Protein AF-A0A7U6QI96-F1 (afdb_monomer)

Structure (mmCIF, N/CA/C/O backbone):
data_AF-A0A7U6QI96-F1
#
_entry.id   AF-A0A7U6QI96-F1
#
loop_
_atom_site.group_PDB
_atom_site.id
_atom_site.type_symbol
_atom_site.label_atom_id
_atom_site.label_alt_id
_atom_site.label_comp_id
_atom_site.label_asym_id
_atom_site.label_entity_id
_atom_site.label_seq_id
_atom_site.pdbx_PDB_ins_code
_atom_site.Cartn_x
_atom_site.Cartn_y
_atom_site.Cartn_z
_atom_site.occupancy
_atom_site.B_iso_or_equiv
_atom_site.auth_seq_id
_atom_site.auth_comp_id
_atom_site.auth_asym_id
_atom_site.auth_atom_id
_atom_site.pdbx_PDB_model_num
ATOM 1 N N . MET A 1 1 ? -18.061 -2.860 4.951 1.00 76.62 1 MET A N 1
ATOM 2 C CA . MET A 1 1 ? -16.866 -3.395 4.221 1.00 76.62 1 MET A CA 1
ATOM 3 C C . MET A 1 1 ? -15.807 -3.778 5.256 1.00 76.62 1 MET A C 1
ATOM 5 O O . MET A 1 1 ? -15.801 -3.154 6.308 1.00 76.62 1 MET A O 1
ATOM 9 N N . LYS A 1 2 ? -14.919 -4.761 5.024 1.00 84.88 2 LYS A N 1
ATOM 10 C CA . LYS A 1 2 ? -13.857 -5.058 6.012 1.00 84.88 2 LYS A CA 1
ATOM 11 C C . LYS A 1 2 ? -12.701 -4.065 5.880 1.00 84.88 2 LYS A C 1
ATOM 13 O O . LYS A 1 2 ? -12.339 -3.678 4.767 1.00 84.88 2 LYS A O 1
ATOM 18 N N . LEU A 1 3 ? -12.150 -3.654 7.018 1.00 89.56 3 LEU A N 1
ATOM 19 C CA . LEU A 1 3 ? -10.964 -2.811 7.091 1.00 89.56 3 LEU A CA 1
ATOM 20 C C . LEU A 1 3 ? -9.710 -3.694 7.093 1.00 89.56 3 LEU A C 1
ATOM 22 O O . LEU A 1 3 ? -9.657 -4.716 7.776 1.00 89.56 3 LEU A O 1
ATOM 26 N N . TYR A 1 4 ? -8.698 -3.290 6.335 1.00 89.25 4 TYR A N 1
ATOM 27 C CA . TYR A 1 4 ? -7.410 -3.970 6.261 1.00 89.25 4 TYR A CA 1
ATOM 28 C C . TYR A 1 4 ? -6.275 -2.995 6.533 1.00 89.25 4 TYR A C 1
ATOM 30 O O . TYR A 1 4 ? -6.341 -1.825 6.153 1.00 89.25 4 TYR A O 1
ATOM 38 N N . CYS A 1 5 ? -5.209 -3.508 7.143 1.00 87.94 5 CYS A N 1
ATOM 39 C CA . CYS A 1 5 ? -3.928 -2.826 7.263 1.00 87.94 5 CYS A CA 1
ATOM 40 C C . CYS A 1 5 ? -2.857 -3.631 6.526 1.00 87.94 5 CYS A C 1
ATOM 42 O O . CYS A 1 5 ? -2.754 -4.849 6.688 1.00 87.94 5 CYS A O 1
ATOM 44 N N . CYS A 1 6 ? -2.054 -2.963 5.701 1.00 86.31 6 CYS A N 1
ATOM 45 C CA . CYS A 1 6 ? -0.908 -3.605 5.076 1.00 86.31 6 CYS A CA 1
ATOM 46 C C . CYS A 1 6 ? 0.262 -3.712 6.054 1.00 86.31 6 CYS A C 1
ATOM 48 O O . CYS A 1 6 ? 0.737 -2.700 6.563 1.00 86.31 6 CYS A O 1
ATOM 50 N N . SER A 1 7 ? 0.803 -4.921 6.206 1.00 81.44 7 SER A N 1
ATOM 51 C CA . SER A 1 7 ? 1.944 -5.178 7.083 1.00 81.44 7 SER A CA 1
ATOM 52 C C . SER A 1 7 ? 3.267 -4.563 6.610 1.00 81.44 7 SER A C 1
ATOM 54 O O . SER A 1 7 ? 4.222 -4.517 7.371 1.00 81.44 7 SER A O 1
ATOM 56 N N . SER A 1 8 ? 3.364 -4.130 5.350 1.00 78.06 8 SER A N 1
ATOM 57 C CA . SER A 1 8 ? 4.622 -3.650 4.758 1.00 78.06 8 SER A CA 1
ATOM 58 C C . SER A 1 8 ? 4.686 -2.130 4.608 1.00 78.06 8 SER A C 1
ATOM 60 O O . SER A 1 8 ? 5.757 -1.549 4.758 1.00 78.06 8 SER A O 1
ATOM 62 N N . CYS A 1 9 ? 3.568 -1.474 4.283 1.00 79.75 9 CYS A N 1
ATOM 63 C CA . CYS A 1 9 ? 3.518 -0.017 4.088 1.00 79.75 9 CYS A CA 1
ATOM 64 C C . CYS A 1 9 ? 2.615 0.713 5.090 1.00 79.75 9 CYS A C 1
ATOM 66 O O . CYS A 1 9 ? 2.469 1.929 4.987 1.00 79.75 9 CYS A O 1
ATOM 68 N N . ASN A 1 10 ? 1.996 -0.011 6.030 1.00 81.44 10 ASN A N 1
ATOM 69 C CA . ASN A 1 10 ? 1.061 0.519 7.027 1.00 81.44 10 ASN A CA 1
ATOM 70 C C . ASN A 1 10 ? -0.108 1.312 6.424 1.00 81.44 10 ASN A C 1
ATOM 72 O O . ASN A 1 10 ? -0.686 2.172 7.085 1.00 81.44 10 ASN A O 1
ATOM 76 N N . HIS A 1 11 ? -0.457 1.047 5.162 1.00 85.25 11 HIS A N 1
ATOM 77 C CA . HIS A 1 11 ? -1.612 1.657 4.519 1.00 85.25 11 HIS A CA 1
ATOM 78 C C . HIS A 1 11 ? -2.903 0.958 4.963 1.00 85.25 11 HIS A C 1
ATOM 80 O O . HIS A 1 11 ? -2.957 -0.274 5.004 1.00 85.25 11 HIS A O 1
ATOM 86 N N . TRP A 1 12 ? -3.932 1.749 5.275 1.00 87.81 12 TRP A N 1
ATOM 87 C CA . TRP A 1 12 ? -5.236 1.283 5.756 1.00 87.81 12 TRP A CA 1
ATOM 88 C C . TRP A 1 12 ? -6.294 1.519 4.686 1.00 87.81 12 TRP A C 1
ATOM 90 O O . TRP A 1 12 ? -6.432 2.644 4.205 1.00 87.81 12 TRP A O 1
ATOM 100 N N . PHE A 1 13 ? -7.046 0.484 4.320 1.00 87.19 13 PHE A N 1
ATOM 101 C CA . PHE A 1 13 ? -8.025 0.568 3.234 1.00 87.19 13 PHE A CA 1
ATOM 102 C C . PHE A 1 13 ? -9.154 -0.463 3.372 1.00 87.19 13 PHE A C 1
ATOM 104 O O . PHE A 1 13 ? -9.088 -1.371 4.203 1.00 87.19 13 PHE A O 1
ATOM 111 N N . SER A 1 14 ? -10.215 -0.298 2.576 1.00 88.38 14 SER A N 1
ATOM 112 C CA . SER A 1 14 ? -11.304 -1.269 2.453 1.00 88.38 14 SER A CA 1
ATOM 113 C C . SER A 1 14 ? -10.967 -2.338 1.428 1.00 88.38 14 SER A C 1
ATOM 115 O O . SER A 1 14 ? -10.541 -2.023 0.322 1.00 88.38 14 SER A O 1
ATOM 117 N N . GLY A 1 15 ? -11.230 -3.594 1.771 1.00 77.31 15 GLY A N 1
ATOM 118 C CA . GLY A 1 15 ? -11.039 -4.717 0.859 1.00 77.31 15 GLY A CA 1
ATOM 119 C C . GLY A 1 15 ? -12.166 -5.735 0.954 1.00 77.31 15 GLY A C 1
ATOM 120 O O . GLY A 1 15 ? -12.972 -5.733 1.895 1.00 77.31 15 GLY A O 1
ATOM 121 N N . GLU A 1 16 ? -12.220 -6.625 -0.031 1.00 76.69 16 GLU A N 1
ATOM 122 C CA . GLU A 1 16 ? -13.003 -7.854 0.079 1.00 76.69 16 GLU A CA 1
ATOM 123 C C . GLU A 1 16 ? -12.202 -8.935 0.811 1.00 76.69 16 GLU A C 1
ATOM 125 O O . GLU A 1 16 ? -10.978 -8.986 0.738 1.00 76.69 16 GLU A O 1
ATOM 130 N N . GLU A 1 17 ? -12.891 -9.894 1.433 1.00 68.38 17 GLU A N 1
ATOM 131 C CA . GLU A 1 17 ? -12.256 -11.007 2.160 1.00 68.38 17 GLU A CA 1
ATOM 132 C C . GLU A 1 17 ? -11.327 -11.882 1.298 1.00 68.38 17 GLU A C 1
ATOM 134 O O . GLU A 1 17 ? -10.494 -12.627 1.811 1.00 68.38 17 GLU A O 1
ATOM 139 N N . LYS A 1 18 ? -11.442 -11.771 -0.029 1.00 66.81 18 LYS A N 1
ATOM 140 C CA . LYS A 1 18 ? -10.599 -12.476 -0.998 1.00 66.81 18 LYS A CA 1
ATOM 141 C C . LYS A 1 18 ? -9.262 -11.779 -1.262 1.00 66.81 18 LYS A C 1
ATOM 143 O O . LYS A 1 18 ? -8.358 -12.421 -1.801 1.00 66.81 18 LYS A O 1
ATOM 148 N N . GLU A 1 19 ? -9.118 -10.504 -0.911 1.00 69.94 19 GLU A N 1
ATOM 149 C CA . GLU A 1 19 ? -7.884 -9.755 -1.126 1.00 69.94 19 GLU A CA 1
ATOM 150 C C . GLU A 1 19 ? -6.852 -10.114 -0.057 1.00 69.94 19 GLU A C 1
ATOM 152 O O . GLU A 1 19 ? -7.045 -9.902 1.137 1.00 69.94 19 GLU A O 1
ATOM 157 N N . LYS A 1 20 ? -5.736 -10.701 -0.500 1.00 75.38 20 LYS A N 1
ATOM 158 C CA . LYS A 1 20 ? -4.645 -11.146 0.384 1.00 75.38 20 LYS A CA 1
ATOM 159 C C . LYS A 1 20 ? -3.444 -10.199 0.394 1.00 75.38 20 LYS A C 1
ATOM 161 O O . LYS A 1 20 ? -2.596 -10.311 1.277 1.00 75.38 20 LYS A O 1
ATOM 166 N N . PHE A 1 21 ? -3.356 -9.296 -0.585 1.00 81.31 21 PHE A N 1
ATOM 167 C CA . PHE A 1 21 ? -2.175 -8.470 -0.835 1.00 81.31 21 PHE A CA 1
ATOM 168 C C . PHE A 1 21 ? -2.540 -7.007 -1.065 1.00 81.31 21 PHE A C 1
ATOM 170 O O . PHE A 1 21 ? -3.529 -6.706 -1.728 1.00 81.31 21 PHE A O 1
ATOM 177 N N . CYS A 1 22 ? -1.704 -6.106 -0.557 1.00 83.44 22 CYS A N 1
ATOM 178 C CA . CYS A 1 22 ? -1.864 -4.667 -0.721 1.00 83.44 22 CYS A CA 1
ATOM 179 C C . CYS A 1 22 ? -1.729 -4.235 -2.187 1.00 83.44 22 CYS A C 1
ATOM 181 O O . CYS A 1 22 ? -0.806 -4.654 -2.884 1.00 83.44 22 CYS A O 1
ATOM 183 N N . SER A 1 23 ? -2.611 -3.350 -2.646 1.00 81.44 23 SER A N 1
ATOM 184 C CA . SER A 1 23 ? -2.559 -2.772 -3.994 1.00 81.44 23 SER A CA 1
ATOM 185 C C . SER A 1 23 ? -1.291 -1.945 -4.245 1.00 81.44 23 SER A C 1
ATOM 187 O O . SER A 1 23 ? -0.770 -1.956 -5.357 1.00 81.44 23 SER A O 1
ATOM 189 N N . GLU A 1 24 ? -0.774 -1.275 -3.212 1.00 80.50 24 GLU A N 1
ATOM 190 C CA . GLU A 1 24 ? 0.365 -0.353 -3.312 1.00 80.50 24 GLU A CA 1
ATOM 191 C C . GLU A 1 24 ? 1.712 -1.090 -3.356 1.00 80.50 24 GLU A C 1
ATOM 193 O O . GLU A 1 24 ? 2.543 -0.873 -4.243 1.00 80.50 24 GLU A O 1
ATOM 198 N N . CYS A 1 25 ? 1.935 -1.995 -2.398 1.00 76.38 25 CYS A N 1
ATOM 199 C CA . CYS A 1 25 ? 3.235 -2.644 -2.197 1.00 76.38 25 CYS A CA 1
ATOM 200 C C . CYS A 1 25 ? 3.203 -4.173 -2.290 1.00 76.38 25 CYS A C 1
ATOM 202 O O . CYS A 1 25 ? 4.232 -4.816 -2.108 1.00 76.38 25 CYS A O 1
ATOM 204 N N . ARG A 1 26 ? 2.028 -4.775 -2.529 1.00 80.44 26 ARG A N 1
ATOM 205 C CA . ARG A 1 26 ? 1.798 -6.234 -2.486 1.00 80.44 26 ARG A CA 1
ATOM 206 C C . ARG A 1 26 ? 2.193 -6.919 -1.174 1.00 80.44 26 ARG A C 1
ATOM 208 O O . ARG A 1 26 ? 2.278 -8.143 -1.135 1.00 80.44 26 ARG A O 1
ATOM 215 N N . GLY A 1 27 ? 2.377 -6.149 -0.102 1.00 77.44 27 GLY A N 1
ATOM 216 C CA . GLY A 1 27 ? 2.556 -6.667 1.250 1.00 77.44 27 GLY A CA 1
ATOM 217 C C . GLY A 1 27 ? 1.326 -7.426 1.740 1.00 77.44 27 GLY A C 1
ATOM 218 O O . GLY A 1 27 ? 0.228 -7.273 1.196 1.00 77.44 27 GLY A O 1
ATOM 219 N N . ILE A 1 28 ? 1.508 -8.245 2.774 1.00 82.69 28 ILE A N 1
ATOM 220 C CA . ILE A 1 28 ? 0.428 -9.051 3.351 1.00 82.69 28 ILE A CA 1
ATOM 221 C C . ILE A 1 28 ? -0.611 -8.122 3.984 1.00 82.69 28 ILE A C 1
ATOM 223 O O . ILE A 1 28 ? -0.273 -7.143 4.655 1.00 82.69 28 ILE A O 1
ATOM 227 N N . LEU A 1 29 ? -1.886 -8.423 3.747 1.00 86.25 29 LEU A N 1
ATOM 228 C CA . LEU A 1 29 ? -2.987 -7.723 4.394 1.00 86.25 29 LEU A CA 1
ATOM 229 C C . LEU A 1 29 ? -3.374 -8.406 5.687 1.00 86.25 29 LEU A C 1
ATOM 231 O O . LEU A 1 29 ? -3.609 -9.614 5.722 1.00 86.25 29 LEU A O 1
ATOM 235 N N . ILE A 1 30 ? -3.476 -7.601 6.735 1.00 85.56 30 ILE A N 1
ATOM 236 C CA . ILE A 1 30 ? -3.959 -8.029 8.033 1.00 85.56 30 ILE A CA 1
ATOM 237 C C . ILE A 1 30 ? -5.397 -7.520 8.166 1.00 85.56 30 ILE A C 1
ATOM 239 O O . ILE A 1 30 ? -5.617 -6.306 8.084 1.00 85.56 30 ILE A O 1
ATOM 243 N N . PRO A 1 31 ? -6.386 -8.421 8.309 1.00 86.81 31 PRO A N 1
ATOM 244 C CA . PRO A 1 31 ? -7.759 -8.018 8.555 1.00 86.81 31 PRO A CA 1
ATOM 245 C C . PRO A 1 31 ? -7.850 -7.341 9.920 1.00 86.81 31 PRO A C 1
ATOM 247 O O . PRO A 1 31 ? -7.325 -7.844 10.912 1.00 86.81 31 PRO A O 1
ATOM 250 N N . ILE A 1 32 ? -8.534 -6.207 9.951 1.00 87.50 32 ILE A N 1
ATOM 251 C CA . ILE A 1 32 ? -8.836 -5.473 11.171 1.00 87.50 32 ILE A CA 1
ATOM 252 C C . ILE A 1 32 ? -10.246 -5.864 11.591 1.00 87.50 32 ILE A C 1
ATOM 254 O O . ILE A 1 32 ? -11.172 -5.825 10.778 1.00 87.50 32 ILE A O 1
ATOM 258 N N . ASP A 1 33 ? -10.415 -6.231 12.858 1.00 86.00 33 ASP A N 1
ATOM 259 C CA . ASP A 1 33 ? -11.728 -6.506 13.447 1.00 86.00 33 ASP A CA 1
ATOM 260 C C . ASP A 1 33 ? -12.464 -5.190 13.749 1.00 86.00 33 ASP A C 1
ATOM 262 O O . ASP A 1 33 ? -12.704 -4.808 14.893 1.00 86.00 33 ASP A O 1
ATOM 266 N N . TYR A 1 34 ? -12.703 -4.420 12.688 1.00 86.62 34 TYR A N 1
ATOM 267 C CA . TYR A 1 34 ? -13.410 -3.151 12.711 1.00 86.62 34 TYR A CA 1
ATOM 268 C C . TYR A 1 34 ? -14.048 -2.884 11.348 1.00 86.62 34 TYR A C 1
ATOM 270 O O . TYR A 1 34 ? -13.502 -3.235 10.297 1.00 86.62 34 TYR A O 1
ATOM 278 N N . ASP A 1 35 ? -15.217 -2.254 11.357 1.00 88.06 35 ASP A N 1
ATOM 279 C CA . ASP A 1 35 ? -15.938 -1.941 10.131 1.00 88.06 35 ASP A CA 1
ATOM 280 C C . ASP A 1 35 ? -15.340 -0.714 9.423 1.00 88.06 35 ASP A C 1
ATOM 282 O O . ASP A 1 35 ? -15.059 0.321 10.036 1.00 88.06 35 ASP A O 1
ATOM 286 N N . TYR A 1 36 ? -15.152 -0.829 8.107 1.00 88.62 36 TYR A N 1
ATOM 287 C CA . TYR A 1 36 ? -14.567 0.244 7.309 1.00 88.62 36 TYR A CA 1
ATOM 288 C C . TYR A 1 36 ? -15.455 1.486 7.253 1.00 88.62 36 TYR A C 1
ATOM 290 O O . TYR A 1 36 ? -14.927 2.593 7.253 1.00 88.62 36 TYR A O 1
ATOM 298 N N . ASP A 1 37 ? -16.778 1.335 7.203 1.00 89.25 37 ASP A N 1
ATOM 299 C CA . ASP A 1 37 ? -17.683 2.479 7.063 1.00 89.25 37 ASP A CA 1
ATOM 300 C C . ASP A 1 37 ? -17.646 3.330 8.340 1.00 89.25 37 ASP A C 1
ATOM 302 O O . ASP A 1 37 ? -17.537 4.558 8.281 1.00 89.25 37 ASP A O 1
ATOM 306 N N . SER A 1 38 ? -17.586 2.660 9.493 1.00 90.00 38 SER A N 1
ATOM 307 C CA . SER A 1 38 ? -17.352 3.283 10.801 1.00 90.00 38 SER A CA 1
ATOM 308 C C . SER A 1 38 ? -15.992 3.983 10.874 1.00 90.00 38 SER A C 1
ATOM 310 O O . SER A 1 38 ? -15.907 5.128 11.314 1.00 90.00 38 SER A O 1
ATOM 312 N N . TYR A 1 39 ? -14.927 3.334 10.390 1.00 89.81 39 TYR A N 1
ATOM 313 C CA . TYR A 1 39 ? -13.601 3.950 10.305 1.00 89.81 39 TYR A CA 1
ATOM 314 C C . TYR A 1 39 ? -13.599 5.163 9.374 1.00 89.81 39 TYR A C 1
ATOM 316 O O . TYR A 1 39 ? -12.993 6.185 9.678 1.00 89.81 39 TYR A O 1
ATOM 324 N N . ASN A 1 40 ? -14.278 5.082 8.232 1.00 89.88 40 ASN A N 1
ATOM 325 C CA . ASN A 1 40 ? -14.267 6.134 7.230 1.00 89.88 40 ASN A CA 1
ATOM 326 C C . ASN A 1 40 ? -15.020 7.387 7.698 1.00 89.88 40 ASN A C 1
ATOM 328 O O . ASN A 1 40 ? -14.603 8.495 7.354 1.00 89.88 40 ASN A O 1
ATOM 332 N N . ALA A 1 41 ? -16.061 7.209 8.516 1.00 92.31 41 ALA A N 1
ATOM 333 C CA . ALA A 1 41 ? -16.826 8.289 9.134 1.00 92.31 41 ALA A CA 1
ATOM 334 C C . ALA A 1 41 ? -16.036 9.091 10.187 1.00 92.31 41 ALA A C 1
ATOM 336 O O . ALA A 1 41 ? -16.414 10.220 10.494 1.00 92.31 41 ALA A O 1
ATOM 337 N N . MET A 1 42 ? -14.942 8.539 10.719 1.00 92.75 42 MET A N 1
ATOM 338 C CA . MET A 1 42 ? -14.069 9.241 11.659 1.00 92.75 42 MET A CA 1
ATOM 339 C C . MET A 1 42 ? -13.349 10.422 10.995 1.00 92.75 42 MET A C 1
ATOM 341 O O . MET A 1 42 ? -12.924 10.365 9.834 1.00 92.75 42 MET A O 1
ATOM 345 N N . SER A 1 43 ? -13.136 11.478 11.775 1.00 94.12 43 SER A N 1
ATOM 346 C CA . SER A 1 43 ? -12.223 12.563 11.422 1.00 94.12 43 SER A CA 1
ATOM 347 C C . SER A 1 43 ? -10.783 12.056 11.278 1.00 94.12 43 SER A C 1
ATOM 349 O O . SER A 1 43 ? -10.417 10.982 11.758 1.00 94.12 43 SER A O 1
ATOM 351 N N . ASN A 1 44 ? -9.924 12.843 10.628 1.00 90.62 44 ASN A N 1
ATOM 352 C CA . ASN A 1 44 ? -8.520 12.463 10.444 1.00 90.62 44 ASN A CA 1
ATOM 353 C C . ASN A 1 44 ? -7.786 12.246 11.781 1.00 90.62 44 ASN A C 1
ATOM 355 O O . ASN A 1 44 ? -7.003 11.306 11.895 1.00 90.62 44 ASN A O 1
ATOM 359 N N . GLU A 1 45 ? -8.094 13.057 12.796 1.00 92.00 45 GLU A N 1
ATOM 360 C CA . GLU A 1 45 ? -7.517 12.959 14.144 1.00 92.00 45 GLU A CA 1
ATOM 361 C C . GLU A 1 45 ? -7.986 11.696 14.885 1.00 92.00 45 GLU A C 1
ATOM 363 O O . GLU A 1 45 ? -7.219 11.045 15.594 1.00 92.00 45 GLU A O 1
ATOM 368 N N . GLU A 1 46 ? -9.255 11.317 14.725 1.00 92.19 46 GLU A N 1
ATOM 369 C CA . GLU A 1 46 ? -9.798 10.067 15.270 1.00 92.19 46 GLU A CA 1
ATOM 370 C C . GLU A 1 46 ? -9.205 8.844 14.572 1.00 92.19 46 GLU A C 1
ATOM 372 O O . GLU A 1 46 ? -8.800 7.900 15.247 1.00 92.19 46 GLU A O 1
ATOM 377 N N . LYS A 1 47 ? -9.058 8.888 13.242 1.00 90.88 47 LYS A N 1
ATOM 378 C CA . LYS A 1 47 ? -8.396 7.824 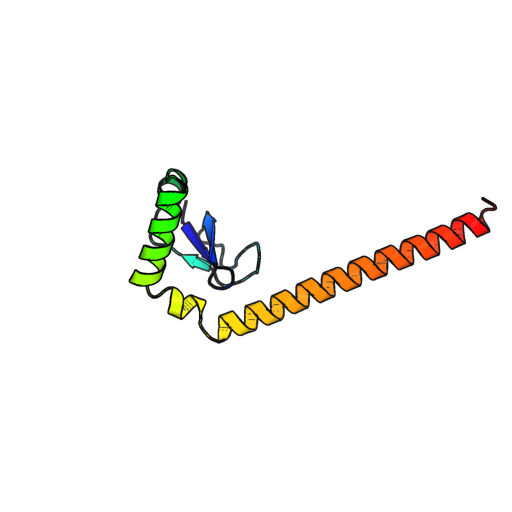12.474 1.00 90.88 47 LYS A CA 1
ATOM 379 C C . LYS A 1 47 ? -6.959 7.614 12.930 1.00 90.88 47 LYS A C 1
ATOM 381 O O . LYS A 1 47 ? -6.507 6.477 13.002 1.00 90.88 47 LYS A O 1
ATOM 386 N N . GLU A 1 48 ? -6.226 8.685 13.215 1.00 88.94 48 GLU A N 1
ATOM 387 C CA . GLU A 1 48 ? -4.838 8.591 13.666 1.00 88.94 48 GLU A CA 1
ATOM 388 C C . GLU A 1 48 ? -4.725 7.988 15.067 1.00 88.94 48 GLU A C 1
ATOM 390 O O . GLU A 1 48 ? -3.934 7.065 15.268 1.00 88.94 48 GLU A O 1
ATOM 395 N N . ARG A 1 49 ? -5.586 8.414 15.999 1.00 90.56 49 ARG A N 1
ATOM 396 C CA . ARG A 1 49 ? -5.682 7.802 17.333 1.00 90.56 49 ARG A CA 1
ATOM 397 C C . ARG A 1 49 ? -6.044 6.323 17.258 1.00 90.56 49 ARG A C 1
ATOM 399 O O . ARG A 1 49 ? -5.340 5.508 17.845 1.00 90.56 49 ARG A O 1
ATOM 406 N N . PHE A 1 50 ? -7.067 5.980 16.475 1.00 90.81 50 PHE A N 1
ATOM 407 C CA . PHE A 1 50 ? -7.485 4.597 16.263 1.00 90.81 50 PHE A CA 1
ATOM 408 C C . PHE A 1 50 ? -6.344 3.741 15.705 1.00 90.81 50 PHE A C 1
ATOM 410 O O . PHE A 1 50 ? -6.090 2.655 16.214 1.00 90.81 50 PHE A O 1
ATOM 417 N N . ARG A 1 51 ? -5.618 4.226 14.686 1.00 89.19 51 ARG A N 1
ATOM 418 C CA . ARG A 1 51 ? -4.483 3.486 14.111 1.00 89.19 51 ARG A CA 1
ATOM 419 C C . ARG A 1 51 ? -3.400 3.220 15.150 1.00 89.19 51 ARG A C 1
ATOM 421 O O . ARG A 1 51 ? -2.908 2.097 15.207 1.00 89.19 51 ARG A O 1
ATOM 428 N N . ASN A 1 52 ? -3.044 4.215 15.959 1.00 86.81 52 ASN A N 1
ATOM 429 C CA . ASN A 1 52 ? -2.008 4.061 16.980 1.00 86.81 52 ASN A CA 1
ATOM 430 C C . ASN A 1 52 ? -2.439 3.053 18.054 1.00 86.81 52 ASN A C 1
ATOM 432 O O . ASN A 1 52 ? -1.730 2.078 18.294 1.00 86.81 52 ASN A O 1
ATOM 436 N N . GLU A 1 53 ? -3.636 3.231 18.613 1.00 88.31 53 GLU A N 1
ATOM 437 C CA . GLU A 1 53 ? -4.183 2.366 19.662 1.00 88.31 53 GLU A CA 1
ATOM 438 C C . GLU A 1 53 ? -4.380 0.924 19.176 1.00 88.31 53 GLU A C 1
ATOM 440 O O . GLU A 1 53 ? -3.986 -0.028 19.847 1.00 88.31 53 GLU A O 1
ATOM 445 N N . TYR A 1 54 ? -4.943 0.742 17.979 1.00 86.69 54 TYR A N 1
ATOM 446 C CA . TYR A 1 54 ? -5.180 -0.587 17.426 1.00 86.69 54 TYR A CA 1
ATOM 447 C C . TYR A 1 54 ? -3.862 -1.300 17.101 1.00 86.69 54 TYR A C 1
ATOM 449 O O . TYR A 1 54 ? -3.749 -2.506 17.327 1.00 86.69 54 TYR A O 1
ATOM 457 N N . THR A 1 55 ? -2.858 -0.566 16.604 1.00 82.50 55 THR A N 1
ATOM 458 C CA . THR A 1 55 ? -1.541 -1.133 16.278 1.00 82.50 55 THR A CA 1
ATOM 459 C C . THR A 1 55 ? -0.798 -1.609 17.527 1.00 82.50 55 THR A C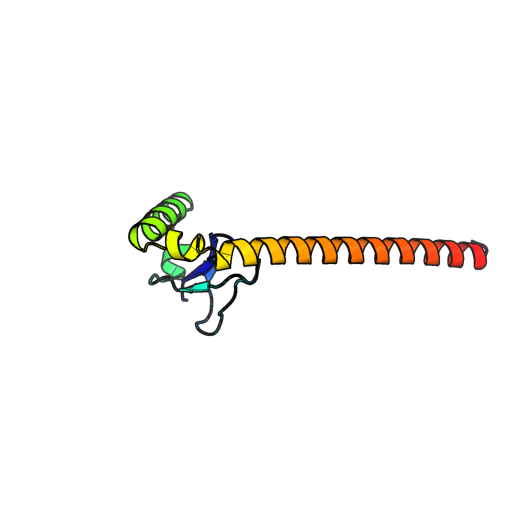 1
ATOM 461 O O . THR A 1 55 ? -0.177 -2.674 17.498 1.00 82.50 55 THR A O 1
ATOM 464 N N . GLU A 1 56 ? -0.894 -0.850 18.619 1.00 81.31 56 GLU A N 1
ATOM 465 C CA . GLU A 1 56 ? -0.279 -1.168 19.910 1.00 81.31 56 GLU A CA 1
ATOM 466 C C . GLU A 1 56 ? -0.994 -2.332 20.610 1.00 81.31 56 GLU A C 1
ATOM 468 O O . GLU A 1 56 ? -0.361 -3.331 20.946 1.00 81.31 56 GLU A O 1
ATOM 473 N N . ASN A 1 57 ? -2.323 -2.262 20.737 1.00 80.81 57 ASN A N 1
ATOM 474 C CA . ASN A 1 57 ? -3.111 -3.251 21.479 1.00 80.81 57 ASN A CA 1
ATOM 475 C C . ASN A 1 57 ? -3.174 -4.630 20.804 1.00 80.81 57 ASN A C 1
ATOM 477 O O . ASN A 1 57 ? -3.340 -5.638 21.488 1.00 80.81 57 ASN A O 1
ATOM 481 N N . ASN A 1 58 ? -3.057 -4.696 19.473 1.00 74.69 58 ASN A N 1
ATOM 482 C CA . ASN A 1 58 ? -3.161 -5.955 18.723 1.00 74.69 58 ASN A CA 1
ATOM 483 C C . ASN A 1 58 ? -1.805 -6.520 18.287 1.00 74.69 58 ASN A C 1
ATOM 485 O O . ASN A 1 58 ? -1.773 -7.407 17.435 1.00 74.69 58 ASN A O 1
ATOM 489 N N . HIS A 1 59 ? -0.689 -6.005 18.823 1.00 65.69 59 HIS A N 1
ATOM 490 C CA . HIS A 1 59 ? 0.662 -6.441 18.441 1.00 65.69 59 HIS A CA 1
ATOM 491 C C . HIS A 1 59 ? 0.893 -6.432 16.922 1.00 65.69 59 HIS A C 1
ATOM 493 O O . HIS A 1 59 ? 1.708 -7.185 16.384 1.00 65.69 59 HIS A O 1
ATOM 499 N N . LEU A 1 60 ? 0.188 -5.558 16.196 1.00 69.56 60 LEU A N 1
ATOM 500 C CA . LEU A 1 60 ? 0.344 -5.444 14.749 1.00 69.56 60 LEU A CA 1
ATOM 501 C C . LEU A 1 60 ? 1.771 -5.049 14.404 1.00 69.56 60 LEU A C 1
ATOM 503 O O . LEU A 1 60 ? 2.264 -5.478 13.373 1.00 69.56 60 LEU A O 1
ATOM 507 N N . ASN A 1 61 ? 2.456 -4.316 15.285 1.00 65.50 61 ASN A N 1
ATOM 508 C CA . ASN A 1 61 ? 3.879 -4.028 15.153 1.00 65.50 61 ASN A CA 1
ATOM 509 C C . ASN A 1 61 ? 4.741 -5.290 15.027 1.00 65.50 61 ASN A C 1
ATOM 511 O O . ASN A 1 61 ? 5.705 -5.261 14.275 1.00 65.50 61 ASN A O 1
ATOM 515 N N . ASP A 1 62 ? 4.408 -6.400 15.681 1.00 64.69 62 ASP A N 1
ATOM 516 C CA . ASP A 1 62 ? 5.201 -7.632 15.582 1.00 64.69 62 ASP A CA 1
ATOM 517 C C . ASP A 1 62 ? 4.962 -8.337 14.236 1.00 64.69 62 ASP A C 1
ATOM 519 O O . ASP A 1 62 ? 5.883 -8.879 13.623 1.00 64.69 62 ASP A O 1
ATOM 523 N N . ALA A 1 63 ? 3.729 -8.268 13.724 1.00 61.66 63 ALA A N 1
ATOM 524 C CA . ALA A 1 63 ? 3.389 -8.761 12.393 1.00 61.66 63 ALA A CA 1
ATOM 525 C C . ALA A 1 63 ? 3.961 -7.859 11.284 1.00 61.66 63 ALA A C 1
ATOM 527 O O . ALA A 1 63 ? 4.534 -8.361 10.320 1.00 61.66 63 ALA A O 1
ATOM 528 N N . ILE A 1 64 ? 3.852 -6.538 11.425 1.00 64.25 64 ILE A N 1
ATOM 529 C CA . ILE A 1 64 ? 4.370 -5.505 10.514 1.00 64.25 64 ILE A CA 1
ATOM 530 C C . ILE A 1 64 ? 5.899 -5.570 10.452 1.00 64.25 64 ILE A C 1
ATOM 532 O O . ILE A 1 64 ? 6.474 -5.710 9.375 1.00 64.25 64 ILE A O 1
ATOM 536 N N . ASN A 1 65 ? 6.562 -5.565 11.611 1.00 63.22 65 ASN A N 1
ATOM 537 C CA . ASN A 1 65 ? 8.022 -5.573 11.723 1.00 63.22 65 ASN A CA 1
ATOM 538 C C . ASN A 1 65 ? 8.624 -6.983 11.666 1.00 63.22 65 ASN A C 1
ATOM 540 O O . ASN A 1 65 ? 9.804 -7.165 11.973 1.00 63.22 65 ASN A O 1
ATOM 544 N N . SER A 1 66 ? 7.842 -7.991 11.269 1.00 64.19 66 SER A N 1
ATOM 545 C CA . SER A 1 66 ? 8.375 -9.329 11.043 1.00 64.19 66 SER A CA 1
ATOM 546 C C . SER A 1 66 ? 9.520 -9.263 10.018 1.00 64.19 66 SER A C 1
ATOM 548 O O . SER A 1 66 ? 9.359 -8.626 8.968 1.00 64.19 66 SER A O 1
ATOM 550 N N . PRO A 1 67 ? 10.661 -9.939 10.261 1.00 62.31 67 PRO A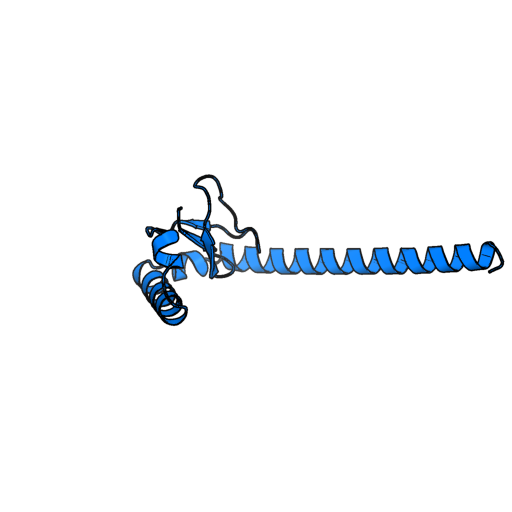 N 1
ATOM 551 C CA . PRO A 1 67 ? 11.819 -9.892 9.369 1.00 62.31 67 PRO A CA 1
ATOM 552 C C . PRO A 1 67 ? 11.466 -10.248 7.919 1.00 62.31 67 PRO A C 1
ATOM 554 O O . PRO A 1 67 ? 12.019 -9.681 6.981 1.00 62.31 67 PRO A O 1
ATOM 557 N N . THR A 1 68 ? 10.491 -11.140 7.721 1.00 64.88 68 THR A N 1
ATOM 558 C CA . THR A 1 68 ? 9.982 -11.506 6.394 1.00 64.88 68 THR A CA 1
ATOM 559 C C . THR A 1 68 ? 9.345 -10.322 5.661 1.00 64.88 68 THR A C 1
ATOM 561 O O . THR A 1 68 ? 9.558 -10.168 4.462 1.00 64.88 68 THR A O 1
ATOM 564 N N . ASN A 1 69 ? 8.600 -9.463 6.362 1.00 63.84 69 ASN A N 1
ATOM 565 C CA . ASN A 1 69 ? 7.911 -8.315 5.767 1.00 63.84 69 ASN A CA 1
ATOM 566 C C . ASN A 1 69 ? 8.865 -7.162 5.449 1.00 63.84 69 ASN A C 1
ATOM 568 O O . ASN A 1 69 ? 8.683 -6.489 4.433 1.00 63.84 69 ASN A O 1
ATOM 572 N N . ILE A 1 70 ? 9.904 -6.980 6.267 1.00 66.25 70 ILE A N 1
ATOM 573 C CA . ILE A 1 70 ? 10.966 -5.995 6.026 1.00 66.25 70 ILE A CA 1
ATOM 574 C C . ILE A 1 70 ? 11.720 -6.344 4.735 1.00 66.25 70 ILE A C 1
ATOM 576 O O . ILE A 1 70 ? 11.807 -5.514 3.830 1.00 66.25 70 ILE A O 1
ATOM 580 N N . ILE A 1 71 ? 12.170 -7.597 4.604 1.00 68.75 71 ILE A N 1
ATOM 581 C CA . ILE A 1 71 ? 12.900 -8.076 3.418 1.00 68.75 71 ILE A CA 1
ATOM 582 C C . ILE A 1 71 ? 12.025 -7.984 2.159 1.00 68.75 71 ILE A C 1
ATOM 584 O O . ILE A 1 71 ? 12.489 -7.564 1.100 1.00 68.75 71 ILE A O 1
ATOM 588 N N . LEU A 1 72 ? 10.740 -8.342 2.257 1.00 68.19 72 LEU A N 1
ATOM 589 C CA . LEU A 1 72 ? 9.825 -8.283 1.116 1.00 68.19 72 LEU A CA 1
ATOM 590 C C . LEU A 1 72 ? 9.618 -6.843 0.614 1.00 68.19 72 LEU A C 1
ATOM 592 O O . LEU A 1 72 ? 9.552 -6.613 -0.595 1.00 68.19 72 LEU A O 1
ATOM 596 N N . ASN A 1 73 ? 9.549 -5.873 1.531 1.00 68.31 73 ASN A N 1
ATOM 597 C CA . ASN A 1 73 ? 9.395 -4.461 1.191 1.00 68.31 73 ASN A CA 1
ATOM 598 C C . ASN A 1 73 ? 10.648 -3.899 0.497 1.00 68.31 73 ASN A C 1
ATOM 600 O O . ASN A 1 73 ? 10.536 -3.160 -0.484 1.00 68.31 73 ASN A O 1
ATOM 604 N N . GLU A 1 74 ? 11.841 -4.289 0.957 1.00 72.44 74 GLU A N 1
ATOM 605 C CA . GLU A 1 74 ? 13.103 -3.932 0.298 1.00 72.44 74 GLU A CA 1
ATOM 606 C C . GLU A 1 74 ? 13.167 -4.485 -1.130 1.00 72.44 74 GLU A C 1
ATOM 608 O O . GLU A 1 74 ? 13.386 -3.719 -2.072 1.00 72.44 74 GLU A O 1
ATOM 613 N N . ILE A 1 75 ? 12.854 -5.772 -1.318 1.00 74.12 75 ILE A N 1
ATOM 614 C CA . ILE A 1 75 ? 12.820 -6.405 -2.646 1.00 74.12 75 ILE A CA 1
ATOM 615 C C . ILE A 1 75 ? 11.826 -5.688 -3.570 1.00 74.12 75 ILE A C 1
ATOM 617 O O . ILE A 1 75 ? 12.128 -5.420 -4.735 1.00 74.12 75 ILE A O 1
ATOM 621 N N . TYR A 1 76 ? 10.638 -5.337 -3.071 1.00 70.62 76 TYR A N 1
ATOM 622 C CA . TYR A 1 76 ? 9.635 -4.655 -3.888 1.00 70.62 76 TYR A CA 1
ATOM 623 C C . TYR A 1 76 ? 10.086 -3.253 -4.316 1.00 70.62 76 TYR A C 1
ATOM 625 O O . TYR A 1 76 ? 9.905 -2.856 -5.473 1.00 70.62 76 TYR A O 1
ATOM 633 N N . LYS A 1 77 ? 10.714 -2.504 -3.404 1.00 75.00 77 LYS A N 1
ATOM 634 C CA . LYS A 1 77 ? 11.260 -1.176 -3.697 1.00 75.00 77 LYS A CA 1
ATOM 635 C C . LYS A 1 77 ? 12.342 -1.243 -4.775 1.00 75.00 77 LYS A C 1
ATOM 637 O O . LYS A 1 77 ? 12.344 -0.415 -5.693 1.00 75.00 77 LYS A O 1
ATOM 642 N N . GLU A 1 78 ? 13.214 -2.244 -4.713 1.00 79.50 78 GLU A N 1
ATOM 643 C CA . GLU A 1 78 ? 14.210 -2.490 -5.758 1.00 79.50 78 GLU A CA 1
ATOM 644 C C . GLU A 1 78 ? 13.550 -2.840 -7.096 1.00 79.50 78 GLU A C 1
ATOM 646 O O . GLU A 1 78 ? 13.867 -2.227 -8.118 1.00 79.50 78 GLU A O 1
ATOM 651 N N . MET A 1 79 ? 12.559 -3.737 -7.101 1.00 76.19 79 MET A N 1
ATOM 652 C CA . MET A 1 79 ? 11.832 -4.110 -8.320 1.00 76.19 79 MET A CA 1
ATOM 653 C C . MET A 1 79 ? 11.154 -2.911 -8.993 1.00 76.19 79 MET A C 1
ATOM 655 O O . MET A 1 79 ? 11.220 -2.770 -10.217 1.00 76.19 79 MET A O 1
ATOM 659 N N . ASN A 1 80 ? 10.515 -2.028 -8.222 1.00 76.69 80 ASN A N 1
ATOM 660 C CA . ASN A 1 80 ? 9.850 -0.852 -8.782 1.00 76.69 80 ASN A CA 1
ATOM 661 C C . ASN A 1 80 ? 10.855 0.179 -9.328 1.00 76.69 80 ASN A C 1
ATOM 663 O O . ASN A 1 80 ? 10.615 0.810 -10.363 1.00 76.69 80 ASN A O 1
ATOM 667 N N . THR A 1 81 ? 12.014 0.303 -8.679 1.00 83.00 81 THR A N 1
ATOM 668 C CA . THR A 1 81 ? 13.117 1.152 -9.151 1.00 83.00 81 THR A CA 1
ATOM 669 C C . THR A 1 81 ? 13.668 0.635 -10.482 1.00 83.00 81 THR A C 1
ATOM 671 O O . THR A 1 81 ? 13.789 1.400 -11.440 1.00 83.00 81 THR A O 1
ATOM 674 N N . ILE A 1 82 ? 13.906 -0.677 -10.589 1.00 84.62 82 ILE A N 1
ATOM 675 C CA . ILE A 1 82 ? 14.360 -1.330 -11.827 1.00 84.62 82 ILE A CA 1
ATOM 676 C C . ILE A 1 82 ? 13.330 -1.144 -12.945 1.00 84.62 82 ILE A C 1
ATOM 678 O O . ILE A 1 82 ? 13.684 -0.744 -14.055 1.00 84.62 82 ILE A O 1
ATOM 682 N N . LYS A 1 83 ? 12.044 -1.372 -12.654 1.00 84.69 83 LYS A N 1
ATOM 683 C CA . LYS A 1 83 ? 10.953 -1.182 -13.620 1.00 84.69 83 LYS A CA 1
ATOM 684 C C . LYS A 1 83 ? 10.928 0.245 -14.172 1.00 84.69 83 LYS A C 1
ATOM 686 O O . LYS A 1 83 ? 10.794 0.435 -15.380 1.00 84.69 83 LYS A O 1
ATOM 691 N N . THR A 1 84 ? 11.086 1.235 -13.297 1.00 88.31 84 THR A N 1
ATOM 692 C CA . THR A 1 84 ? 11.110 2.652 -13.681 1.00 88.31 84 THR A CA 1
ATOM 693 C C . THR A 1 84 ? 12.324 2.971 -14.553 1.00 88.31 84 THR A C 1
ATOM 695 O O . THR A 1 84 ? 12.176 3.605 -15.595 1.00 88.31 84 THR A O 1
ATOM 698 N N . ALA A 1 85 ? 13.510 2.474 -14.190 1.00 91.62 85 ALA A N 1
ATOM 699 C CA . ALA A 1 85 ? 14.726 2.667 -14.978 1.00 91.62 85 ALA A CA 1
ATOM 700 C C . ALA A 1 85 ? 14.605 2.076 -16.396 1.00 91.62 85 ALA A C 1
ATOM 702 O O . ALA A 1 85 ? 14.962 2.737 -17.372 1.00 91.62 85 ALA A O 1
ATOM 703 N N . VAL A 1 86 ? 14.043 0.867 -16.526 1.00 92.81 86 VAL A N 1
ATOM 704 C CA . VAL A 1 86 ? 13.806 0.230 -17.833 1.00 92.81 86 VAL A CA 1
ATOM 705 C C . VAL A 1 86 ? 12.825 1.044 -18.677 1.00 92.81 86 VAL A C 1
ATOM 707 O O . VAL A 1 86 ? 13.077 1.261 -19.861 1.00 92.81 86 VAL A O 1
ATOM 710 N N . LEU A 1 87 ? 11.733 1.534 -18.080 1.00 93.50 87 LEU A N 1
ATOM 711 C CA . LEU A 1 87 ? 10.750 2.359 -18.786 1.00 93.50 87 LEU A CA 1
ATOM 712 C C . LEU A 1 87 ? 11.391 3.637 -19.347 1.00 93.50 87 LEU A C 1
ATOM 714 O O . LEU A 1 87 ? 11.199 3.961 -20.517 1.00 93.50 87 LEU A O 1
ATOM 718 N N . VAL A 1 88 ? 12.184 4.337 -18.531 1.00 94.44 88 VAL A N 1
ATOM 719 C CA . VAL A 1 88 ? 12.887 5.559 -18.948 1.00 94.44 88 VAL A CA 1
ATOM 720 C C . VAL A 1 88 ? 13.848 5.268 -20.100 1.00 94.44 88 VAL A C 1
ATOM 722 O O . VAL A 1 88 ? 13.862 6.003 -21.086 1.00 94.44 88 VAL A O 1
ATOM 725 N N . LEU A 1 89 ? 14.610 4.174 -20.022 1.00 94.94 89 LEU A N 1
ATOM 726 C CA . LEU A 1 89 ? 15.546 3.789 -21.076 1.00 94.94 89 LEU A CA 1
ATOM 727 C C . LEU A 1 89 ? 14.831 3.493 -22.404 1.00 94.94 89 L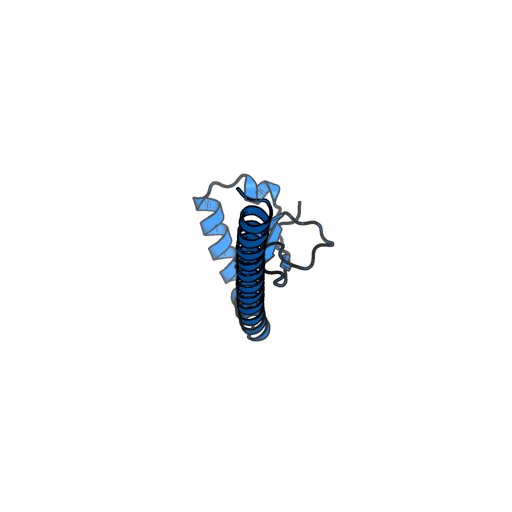EU A C 1
ATOM 729 O O . LEU A 1 89 ? 15.272 3.961 -23.452 1.00 94.94 89 LEU A O 1
ATOM 733 N N . LEU A 1 90 ? 13.696 2.788 -22.367 1.00 94.62 90 LEU A N 1
ATOM 734 C CA . LEU A 1 90 ? 12.891 2.512 -23.561 1.00 94.62 90 LEU A CA 1
ATOM 735 C C . LEU A 1 90 ? 12.358 3.793 -24.211 1.00 94.62 90 LEU A C 1
ATOM 737 O O . LEU A 1 90 ? 12.421 3.937 -25.433 1.00 94.62 90 LEU A O 1
ATOM 741 N N . VAL A 1 91 ? 11.875 4.737 -23.403 1.00 95.81 91 VAL A N 1
ATOM 742 C CA . VAL A 1 91 ? 11.395 6.038 -23.885 1.00 95.81 91 VAL A CA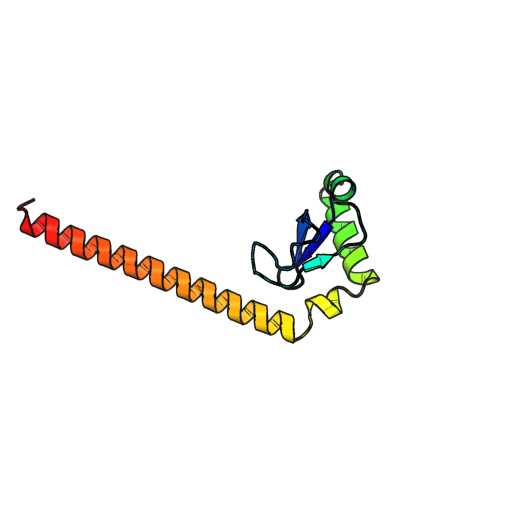 1
ATOM 743 C C . VAL A 1 91 ? 12.534 6.829 -24.535 1.00 95.81 91 VAL A C 1
ATOM 745 O O . VAL A 1 91 ? 12.366 7.359 -25.632 1.00 95.81 91 VAL A O 1
ATOM 748 N N . MET A 1 92 ? 13.719 6.851 -23.918 1.00 94.06 92 MET A N 1
ATOM 749 C CA . MET A 1 92 ? 14.905 7.495 -24.492 1.00 94.06 92 MET A CA 1
ATOM 750 C C . MET A 1 92 ? 15.301 6.870 -25.837 1.00 94.06 92 MET A C 1
ATOM 752 O O . MET A 1 92 ? 15.532 7.594 -26.806 1.00 94.06 92 MET A O 1
ATOM 756 N N . CYS A 1 93 ? 15.318 5.536 -25.938 1.00 95.19 93 CYS A N 1
ATOM 757 C CA . CYS A 1 93 ? 15.584 4.838 -27.198 1.00 95.19 93 CYS A CA 1
ATOM 758 C C . CYS A 1 93 ? 14.553 5.182 -28.280 1.00 95.19 93 CYS A C 1
ATOM 760 O O . CYS A 1 93 ? 14.928 5.405 -29.431 1.00 95.19 93 CYS A O 1
ATOM 762 N N . PHE A 1 94 ? 13.270 5.271 -27.922 1.00 96.00 94 PHE A N 1
ATOM 763 C CA . PHE A 1 94 ? 12.215 5.660 -28.854 1.00 96.00 94 PHE A CA 1
ATOM 764 C C . PHE A 1 94 ? 12.450 7.061 -29.433 1.00 96.00 94 PHE A C 1
ATOM 766 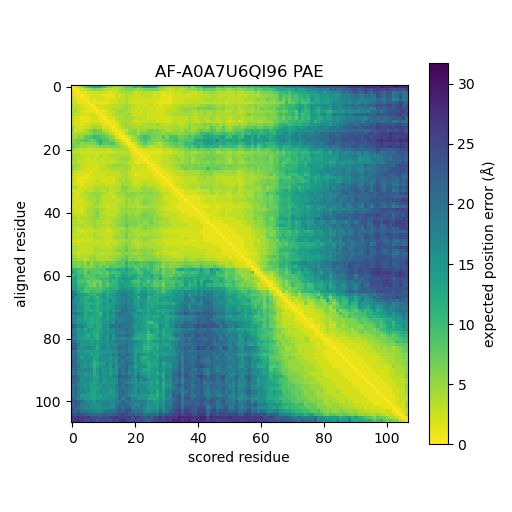O O . PHE A 1 94 ? 12.365 7.233 -30.647 1.00 96.00 94 PHE A O 1
ATOM 773 N N . PHE A 1 95 ? 12.819 8.044 -28.605 1.00 95.62 95 PHE A N 1
ATOM 774 C CA . PHE A 1 95 ? 13.130 9.396 -29.085 1.00 95.62 95 PHE A CA 1
ATOM 775 C C . PHE A 1 95 ? 14.354 9.438 -30.002 1.00 95.62 95 PHE A C 1
ATOM 777 O O . PHE A 1 95 ? 14.344 10.165 -30.994 1.00 95.62 95 PHE A O 1
ATOM 784 N N . VAL A 1 96 ? 15.386 8.638 -29.719 1.00 94.81 96 VAL A N 1
ATOM 785 C CA . VAL A 1 96 ? 16.561 8.524 -30.599 1.00 94.81 96 VAL A CA 1
ATOM 786 C C . VAL A 1 96 ? 16.168 7.945 -31.957 1.00 94.81 96 VAL A C 1
ATOM 788 O O . VAL A 1 96 ? 16.554 8.488 -32.991 1.00 94.81 96 VAL A O 1
ATOM 791 N N . ILE A 1 97 ? 15.366 6.878 -31.974 1.00 94.81 97 ILE A N 1
ATOM 792 C CA . ILE A 1 97 ? 14.873 6.272 -33.219 1.00 94.81 97 ILE A CA 1
ATOM 793 C C . ILE A 1 97 ? 13.997 7.268 -33.986 1.00 94.81 97 ILE A C 1
ATOM 795 O O . ILE A 1 97 ? 14.186 7.441 -35.187 1.00 94.81 97 ILE A O 1
ATOM 799 N N . LEU A 1 98 ? 13.084 7.963 -33.301 1.00 94.50 98 LEU A N 1
ATOM 800 C CA . LEU A 1 98 ? 12.230 8.989 -33.897 1.00 94.50 98 LEU A CA 1
ATOM 801 C C . LEU A 1 98 ? 13.068 10.101 -34.543 1.00 94.50 98 LEU A C 1
ATOM 803 O O . LEU A 1 98 ? 12.817 10.473 -35.684 1.00 94.50 98 LEU A O 1
ATOM 807 N N . TYR A 1 99 ? 14.093 10.591 -33.843 1.00 94.75 99 TYR A N 1
ATOM 808 C CA . TYR A 1 99 ? 15.011 11.603 -34.361 1.00 94.75 99 TYR A CA 1
ATOM 809 C C . TYR A 1 99 ? 15.740 11.126 -35.624 1.00 94.75 99 TYR A C 1
ATOM 811 O O . TYR A 1 99 ? 15.787 11.849 -36.619 1.00 94.75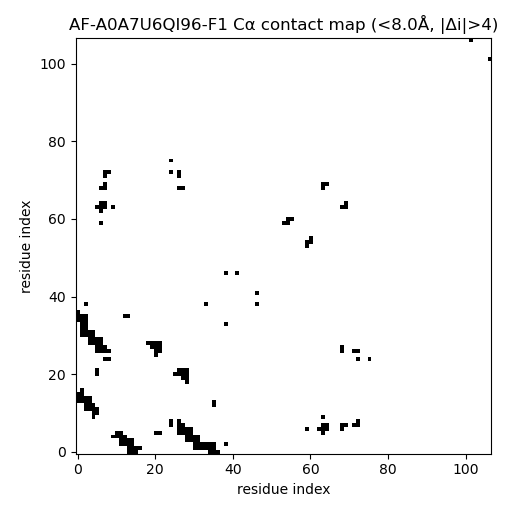 99 TYR A O 1
ATOM 819 N N . ILE A 1 100 ? 16.262 9.894 -35.615 1.00 93.94 100 ILE A N 1
ATOM 820 C CA . ILE A 1 100 ? 16.916 9.298 -36.789 1.00 93.94 100 ILE A CA 1
ATOM 821 C C . ILE A 1 100 ? 15.932 9.207 -37.960 1.00 93.94 100 ILE A C 1
ATOM 823 O O . ILE A 1 100 ? 16.283 9.588 -39.073 1.00 93.94 100 ILE A O 1
ATOM 827 N N . MET A 1 101 ? 14.702 8.749 -37.712 1.00 91.94 101 MET A N 1
ATOM 828 C CA . MET A 1 101 ? 13.660 8.629 -38.736 1.00 91.94 101 MET A CA 1
ATOM 829 C C . MET A 1 101 ? 13.286 9.985 -39.342 1.00 91.94 101 MET A C 1
ATOM 831 O O . MET A 1 101 ? 13.218 10.096 -40.563 1.00 91.94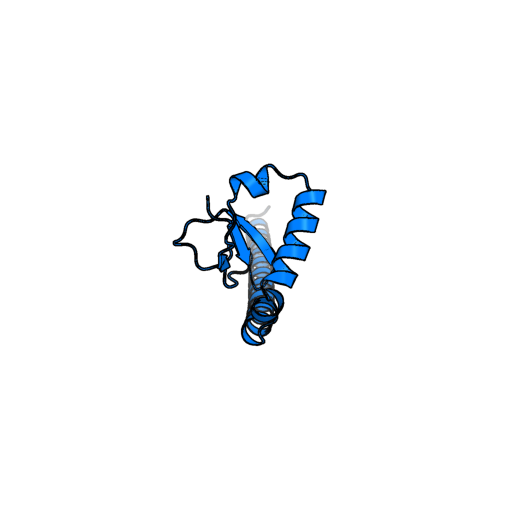 101 MET A O 1
ATOM 835 N N . LEU A 1 102 ? 13.098 11.022 -38.517 1.00 91.31 102 LEU A N 1
ATOM 836 C CA . LEU A 1 102 ? 12.812 12.387 -38.982 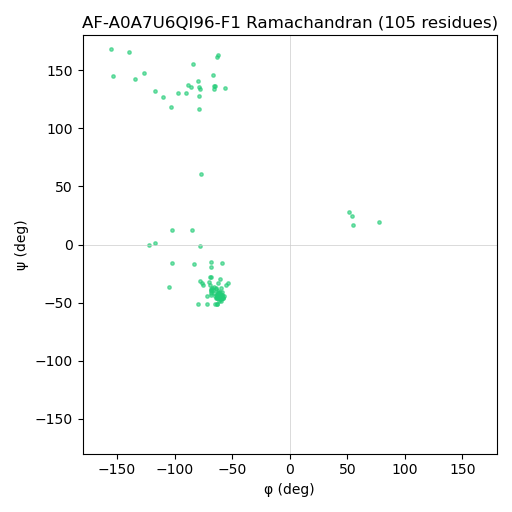1.00 91.31 102 LEU A CA 1
ATOM 837 C C . LEU A 1 102 ? 13.933 12.911 -39.887 1.00 91.31 102 LEU A C 1
ATOM 839 O O . LEU A 1 102 ? 13.672 13.385 -40.991 1.00 91.31 102 LEU A O 1
ATOM 843 N N . ARG A 1 103 ? 15.185 12.715 -39.464 1.00 92.00 103 ARG A N 1
ATOM 844 C CA . ARG A 1 103 ? 16.371 13.135 -40.217 1.00 92.00 103 ARG A CA 1
ATOM 845 C C . ARG A 1 103 ? 16.566 12.337 -41.510 1.00 92.00 103 ARG A C 1
ATOM 847 O O . ARG A 1 103 ? 17.150 12.849 -42.460 1.00 92.00 103 ARG A O 1
ATOM 854 N N . TYR A 1 104 ? 16.094 11.090 -41.561 1.00 89.19 104 TYR A N 1
ATOM 855 C CA . TYR A 1 104 ? 16.108 10.255 -42.768 1.00 89.19 104 TYR A CA 1
ATOM 856 C C . TYR A 1 104 ? 14.989 10.628 -43.752 1.00 89.19 104 TYR A C 1
ATOM 858 O O . TYR A 1 104 ? 15.173 10.530 -44.961 1.00 89.19 104 TYR A O 1
ATOM 866 N N . LEU A 1 105 ? 13.847 11.098 -43.241 1.00 88.31 105 LEU A N 1
ATOM 867 C CA . LEU A 1 105 ? 12.713 11.595 -44.029 1.00 88.31 105 LEU A CA 1
ATOM 868 C C . LEU A 1 105 ? 12.928 13.016 -44.582 1.00 88.31 105 LEU A C 1
ATOM 870 O O . LEU A 1 105 ? 12.071 13.514 -45.309 1.00 88.31 105 LEU A O 1
ATOM 874 N N . GLY A 1 106 ? 14.068 13.648 -44.284 1.00 75.25 106 GLY A N 1
ATOM 875 C CA . GLY A 1 106 ? 14.442 14.958 -44.823 1.00 75.25 106 GLY A CA 1
ATOM 876 C C . GLY A 1 106 ? 13.741 16.144 -44.158 1.00 75.25 106 GLY A C 1
ATOM 877 O O . GLY A 1 106 ? 13.690 17.213 -44.766 1.00 75.25 106 GLY A O 1
ATOM 878 N N . PHE A 1 107 ? 13.205 15.949 -42.948 1.00 58.47 107 PHE A N 1
ATOM 879 C CA . PHE A 1 107 ? 12.740 17.027 -42.071 1.00 58.47 107 PHE A CA 1
ATOM 880 C C . PHE A 1 107 ? 13.887 17.631 -41.254 1.00 58.47 107 PHE A C 1
ATOM 882 O O . PHE A 1 107 ? 14.849 16.893 -40.925 1.00 58.47 107 PHE A O 1
#

Secondary structure (DSSP, 8-state):
-EEEEETTT--EEEE-TT--B-TTT-PBEEEEEEEHHHHHHS-HHHHHHHHHHHHHHTTHHHHHT-HHHHHHHHHHHHHHHHHHHHHHHHHHHHHHHHHHHHHHTT-

Foldseek 3Di:
DWWKAFLQPRDIDDDDPPDQADPPQRGGIDTDPDDVVVLVPDDPVVNVVCSVVSCVVVVSVCVSVPPVSPVSSVVSVVVVVVVVVVVVVVVVVVVVVVVVVVVVVVD

pLDDT: mean 82.68, std 10.0, range [58.47, 96.0]

Sequence (107 aa):
MKLYCCSSCNHWFSGEEKEKFCSECRGILIPIDYDYDSYNAMSNEEKERFRNEYTENNHLNDAINSPTNIILNEIYKEMNTIKTAVLVLLVMCFFVILYIMLRYLGF

Nearest PDB structures (foldseek):
  8k5p-assembly1_L  TM=6.958E-01  e=5.798E-01  Saccharomyces cerevisiae S288C
  9f29-assembly1_B  TM=7.246E-01  e=1.037E+00  Pyrococcus abyssi GE5
  8qeq-assembly1_L  TM=6.118E-01  e=5.798E-01  Sus scrofa domesticus
  9f2a-assembly1_B  TM=3.591E-01  e=1.527E+00  Pyrococcus abyssi GE5

Mean predicted aligned error: 11.04 Å

Radius of gyration: 21.36 Å; Cα contacts (8 Å, |Δi|>4): 103; chains: 1; bounding box: 35×30×66 Å

Solvent-accessible surface area (backbone atoms only — not comparable to full-atom values): 5932 Å² total; per-residue (Å²): 96,45,22,30,36,21,36,52,77,70,51,73,48,73,51,58,95,83,62,59,52,32,91,89,72,59,25,52,49,42,81,44,102,48,54,27,63,68,53,65,72,43,52,72,70,54,44,51,50,48,52,52,52,51,35,62,77,65,48,41,56,60,63,26,67,28,71,69,36,52,54,51,45,53,53,46,53,51,51,53,50,51,53,52,53,53,52,52,51,52,52,52,51,48,53,52,51,49,51,51,51,41,55,72,72,73,100